Protein AF-A0A946BEQ6-F1 (afdb_monomer_lite)

Sequence (67 aa):
MGDKMLSEEIKNIAQSSLIDVIGFTDASEFSNYTLKQSKRRDPKLTLPQTKSIVIAGIYISGITIPE

Foldseek 3Di:
DVVVVVVVVVVVVCVVVQFPDKDKDFQQFQPPDPPVVDPVRHPCVVPVPGTMDIDTHHDDPPDDDDD

Secondary structure (DSSP, 8-state):
-HHHHHHHHHHHHHHHTT-SEEEEEE----TT-SSTT-GGG-GGGTSTT--EEEEEE---TT-----

Radius of gyration: 14.88 Å; chains: 1; bounding box: 39×23×37 Å

pLDDT: mean 88.6, std 10.61, range [53.41, 96.12]

Structure (mmCIF, N/CA/C/O backbone):
data_AF-A0A946BEQ6-F1
#
_entry.id   AF-A0A946BEQ6-F1
#
loop_
_atom_site.group_PDB
_atom_site.id
_atom_site.type_symbol
_atom_site.label_atom_id
_atom_site.label_alt_id
_atom_site.label_comp_id
_atom_site.label_asym_id
_atom_site.label_entity_id
_atom_site.label_seq_id
_atom_site.pdbx_PDB_ins_code
_atom_site.Cartn_x
_at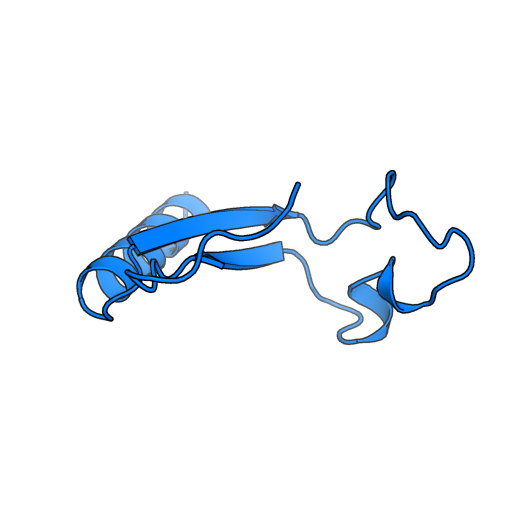om_site.Cartn_y
_atom_site.Cartn_z
_atom_site.occupancy
_atom_site.B_iso_or_equiv
_atom_site.auth_seq_id
_atom_site.auth_comp_id
_atom_site.auth_asym_id
_atom_site.auth_atom_id
_atom_site.pdbx_PDB_model_num
ATOM 1 N N . MET A 1 1 ? 16.070 0.089 11.161 1.00 53.41 1 MET A N 1
ATOM 2 C CA . MET A 1 1 ? 15.379 0.234 12.464 1.00 53.41 1 MET A CA 1
ATOM 3 C C . MET A 1 1 ? 14.225 1.238 12.376 1.00 53.41 1 MET A C 1
ATOM 5 O O . MET A 1 1 ? 13.147 0.888 12.831 1.00 53.41 1 MET A O 1
ATOM 9 N N . GLY A 1 2 ? 14.394 2.397 11.716 1.00 70.75 2 GLY A N 1
ATOM 10 C CA . GLY A 1 2 ? 13.329 3.405 11.532 1.00 70.75 2 GLY A CA 1
ATOM 11 C C . GLY A 1 2 ? 12.104 2.955 10.719 1.00 70.75 2 GLY A C 1
ATOM 12 O O . GLY A 1 2 ? 10.984 3.130 11.183 1.00 70.75 2 GLY A O 1
ATOM 13 N N . ASP A 1 3 ? 12.291 2.290 9.572 1.00 70.75 3 ASP A N 1
ATOM 14 C CA . ASP A 1 3 ? 11.163 1.895 8.700 1.00 70.75 3 ASP A CA 1
ATOM 15 C C . ASP A 1 3 ? 10.168 0.946 9.381 1.00 70.75 3 ASP A C 1
ATOM 17 O O . ASP A 1 3 ? 8.960 1.043 9.178 1.00 70.75 3 ASP A O 1
ATOM 21 N N . LYS A 1 4 ? 10.673 0.059 10.251 1.00 75.56 4 LYS A N 1
ATOM 22 C CA . LYS A 1 4 ? 9.830 -0.851 11.031 1.00 75.56 4 LYS A CA 1
ATOM 23 C C . LYS A 1 4 ? 8.945 -0.069 12.005 1.00 75.56 4 LYS A C 1
ATOM 25 O O . LYS A 1 4 ? 7.764 -0.371 12.105 1.00 75.56 4 LYS A O 1
ATOM 30 N N . MET A 1 5 ? 9.483 0.961 12.661 1.00 86.62 5 MET A N 1
ATOM 31 C CA . MET A 1 5 ? 8.709 1.807 13.579 1.00 86.62 5 MET A CA 1
ATOM 32 C C . MET A 1 5 ? 7.631 2.602 12.836 1.00 86.62 5 MET A C 1
ATOM 34 O O . MET A 1 5 ? 6.488 2.612 13.279 1.00 86.62 5 MET A O 1
ATOM 38 N N . LEU A 1 6 ? 7.959 3.165 11.668 1.00 92.50 6 LE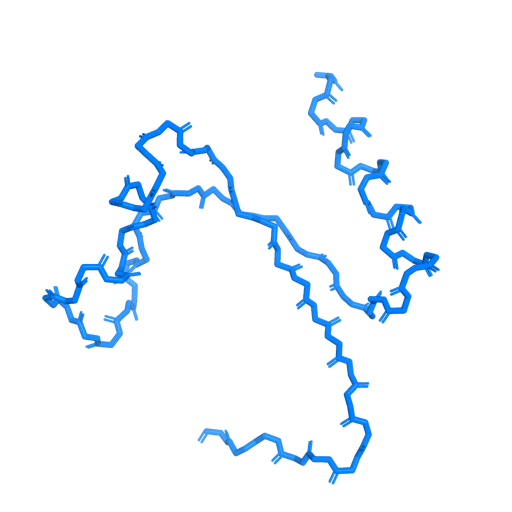U A N 1
ATOM 39 C CA . LEU A 1 6 ? 6.989 3.896 10.848 1.00 92.50 6 LEU A CA 1
ATOM 40 C C . LEU A 1 6 ? 5.859 2.985 10.345 1.00 92.50 6 LEU A C 1
ATOM 42 O O . LEU A 1 6 ? 4.693 3.367 10.379 1.00 92.50 6 LEU A O 1
ATOM 46 N N . SER A 1 7 ? 6.182 1.765 9.904 1.00 90.75 7 SER A N 1
ATOM 47 C CA . SER A 1 7 ? 5.161 0.817 9.442 1.00 90.75 7 SER A CA 1
ATOM 48 C C . SER A 1 7 ? 4.182 0.417 10.550 1.00 90.75 7 SER A C 1
ATOM 50 O O . SER A 1 7 ? 2.990 0.283 10.285 1.00 90.75 7 SER A O 1
ATOM 52 N N . GLU A 1 8 ? 4.660 0.270 11.788 1.00 92.81 8 GLU A N 1
ATOM 53 C CA . GLU A 1 8 ? 3.805 -0.032 12.940 1.00 92.81 8 GLU A CA 1
ATOM 54 C C . GLU A 1 8 ? 2.956 1.176 13.346 1.00 92.81 8 GLU A C 1
ATOM 56 O O . GLU A 1 8 ? 1.772 1.026 13.627 1.00 92.81 8 GLU A O 1
ATOM 61 N N . GLU A 1 9 ? 3.508 2.389 13.296 1.00 94.56 9 GLU A N 1
ATOM 62 C CA . GLU A 1 9 ? 2.741 3.610 13.553 1.00 94.56 9 GLU A CA 1
ATOM 63 C C . GLU A 1 9 ? 1.601 3.791 12.540 1.00 94.56 9 GLU A C 1
ATOM 65 O O . GLU A 1 9 ? 0.458 4.037 12.926 1.00 94.56 9 GLU A O 1
ATOM 70 N N . ILE A 1 10 ? 1.873 3.563 11.251 1.00 94.50 10 ILE A N 1
ATOM 71 C CA . ILE A 1 10 ? 0.850 3.610 10.199 1.00 94.50 10 ILE A CA 1
ATOM 72 C C . ILE A 1 10 ? -0.230 2.539 10.432 1.00 94.50 10 ILE A C 1
ATOM 74 O O . ILE A 1 10 ? -1.417 2.833 10.287 1.00 94.50 10 ILE A O 1
ATOM 78 N N . LYS A 1 11 ? 0.145 1.314 10.827 1.00 92.50 11 LYS A N 1
ATOM 79 C CA . LYS A 1 11 ? -0.823 0.257 11.181 1.00 92.50 11 LYS A CA 1
ATOM 80 C C . LYS A 1 11 ? -1.703 0.656 12.364 1.00 92.50 11 LYS A C 1
ATOM 82 O O . LYS A 1 11 ? -2.910 0.436 12.313 1.00 92.50 11 LYS A O 1
ATOM 87 N N . ASN A 1 12 ? -1.123 1.263 13.396 1.00 93.00 12 ASN A N 1
ATOM 88 C CA . ASN A 1 12 ? -1.866 1.717 14.572 1.00 93.00 12 ASN A CA 1
ATOM 89 C C . ASN A 1 12 ? -2.881 2.807 14.200 1.00 93.00 12 ASN A C 1
ATOM 91 O O . ASN A 1 12 ? -4.034 2.752 14.626 1.00 93.00 12 ASN A O 1
ATOM 95 N N . ILE A 1 13 ? -2.488 3.758 13.345 1.00 94.88 13 ILE A N 1
ATOM 96 C CA . ILE A 1 13 ? -3.408 4.772 12.811 1.00 94.88 13 ILE A CA 1
ATOM 97 C C . ILE A 1 13 ? -4.536 4.099 12.020 1.00 94.88 13 ILE A C 1
ATOM 99 O O . ILE A 1 13 ? -5.706 4.423 12.234 1.00 94.88 13 ILE A O 1
ATOM 103 N N . ALA A 1 14 ? -4.216 3.129 11.160 1.00 93.38 14 ALA A N 1
ATOM 104 C CA . ALA A 1 14 ? -5.199 2.419 10.343 1.00 93.38 14 ALA A CA 1
ATOM 105 C C . ALA A 1 14 ? -6.270 1.701 11.184 1.00 93.38 14 ALA A C 1
ATOM 107 O O . ALA A 1 14 ? -7.458 1.851 10.898 1.00 93.38 14 ALA A O 1
ATOM 108 N N . GLN A 1 15 ? -5.872 1.027 12.271 1.00 88.00 15 GLN A N 1
ATOM 109 C CA . GLN A 1 15 ? -6.801 0.380 13.211 1.00 88.00 15 GLN A CA 1
ATOM 110 C C . GLN A 1 15 ? -7.816 1.363 13.809 1.00 88.00 15 GLN A C 1
ATOM 112 O O . GLN A 1 15 ? -8.975 1.011 14.015 1.00 88.00 15 GLN A O 1
ATOM 117 N N . SER A 1 16 ? -7.400 2.606 14.060 1.00 92.19 16 SER A N 1
ATOM 118 C CA . SER A 1 16 ? -8.291 3.660 14.563 1.00 92.19 16 SER A CA 1
ATOM 119 C C . SER A 1 16 ? -9.117 4.363 13.474 1.00 92.19 16 SER A C 1
ATOM 121 O O . SER A 1 16 ? -10.046 5.098 13.796 1.00 92.19 16 SER A O 1
ATOM 123 N N . SER A 1 17 ? -8.807 4.132 12.193 1.00 90.88 17 SER A N 1
ATOM 124 C CA . SER A 1 17 ? -9.344 4.883 11.046 1.00 90.88 17 SER A CA 1
ATOM 125 C C . SER A 1 17 ? -10.344 4.091 10.190 1.00 90.88 17 SER A C 1
ATOM 127 O O . SER A 1 17 ? -10.550 4.440 9.030 1.00 90.88 17 SER A O 1
ATOM 129 N N . LEU A 1 18 ? -10.958 3.031 10.733 1.00 87.75 18 LEU A N 1
ATOM 130 C CA . LEU A 1 18 ? -11.882 2.132 10.010 1.00 87.75 18 LEU A CA 1
ATOM 131 C C . LEU A 1 18 ? -11.264 1.499 8.746 1.00 87.75 18 LEU A C 1
ATOM 133 O O . LEU A 1 18 ? -11.957 1.241 7.764 1.00 87.75 18 LEU A O 1
ATOM 137 N N . ILE A 1 19 ? -9.950 1.267 8.761 1.00 93.25 19 ILE A N 1
ATOM 138 C CA . ILE A 1 19 ? -9.249 0.511 7.722 1.00 93.25 19 ILE A CA 1
ATOM 139 C C . ILE A 1 19 ? -9.109 -0.926 8.223 1.00 93.25 19 ILE A C 1
ATOM 141 O O . ILE A 1 19 ? -8.398 -1.175 9.196 1.00 93.25 19 ILE A O 1
ATOM 145 N N . ASP A 1 20 ? -9.768 -1.869 7.554 1.00 89.94 20 ASP A N 1
ATOM 146 C CA . ASP A 1 20 ? -9.788 -3.279 7.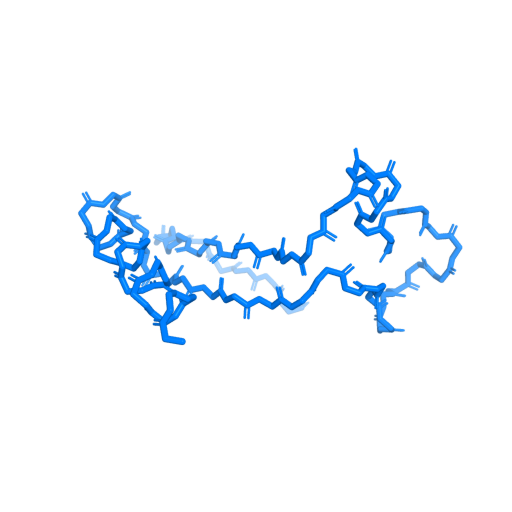960 1.00 89.94 20 ASP A CA 1
ATOM 147 C C . ASP A 1 20 ? -8.465 -3.990 7.670 1.00 89.94 20 ASP A C 1
ATOM 149 O O . ASP A 1 20 ? -8.017 -4.844 8.436 1.00 89.94 20 ASP A O 1
ATOM 153 N N . VAL A 1 21 ? -7.827 -3.642 6.549 1.00 92.19 21 VAL A N 1
ATOM 154 C CA . VAL A 1 21 ? -6.570 -4.254 6.111 1.00 92.19 21 VAL A CA 1
ATOM 155 C C . VAL A 1 21 ? -5.601 -3.178 5.658 1.00 92.19 21 VAL A C 1
ATOM 157 O O . VAL A 1 21 ? -5.955 -2.295 4.880 1.00 92.19 21 VAL A O 1
ATOM 160 N N . ILE A 1 22 ? -4.346 -3.291 6.085 1.00 95.31 22 ILE A N 1
ATOM 161 C CA . ILE A 1 22 ? -3.261 -2.454 5.583 1.00 95.31 22 ILE A CA 1
ATOM 162 C C . ILE A 1 22 ? -2.083 -3.302 5.115 1.00 95.31 22 ILE A C 1
ATOM 164 O O . ILE A 1 22 ? -1.674 -4.258 5.776 1.00 95.31 22 ILE A O 1
ATOM 168 N N . GLY A 1 23 ? -1.540 -2.944 3.958 1.00 94.38 23 GLY A N 1
ATOM 169 C CA . GLY A 1 23 ? -0.400 -3.598 3.333 1.00 94.38 23 GLY A CA 1
ATOM 170 C C . GLY A 1 23 ? 0.643 -2.588 2.874 1.00 94.38 23 GLY A C 1
ATOM 171 O O . GLY A 1 23 ? 0.349 -1.412 2.661 1.00 94.38 23 GLY A O 1
ATOM 172 N N . PHE A 1 24 ? 1.869 -3.067 2.701 1.00 94.81 24 PHE A N 1
ATOM 173 C CA . PHE A 1 24 ? 2.989 -2.271 2.214 1.00 94.81 24 PHE A CA 1
ATOM 174 C C . PHE A 1 24 ? 3.708 -3.060 1.128 1.00 94.81 24 PHE A C 1
ATOM 176 O O . PHE A 1 24 ? 3.939 -4.260 1.278 1.00 94.81 24 PHE A O 1
ATOM 183 N N . THR A 1 25 ? 4.076 -2.387 0.047 1.00 93.88 25 THR A N 1
ATOM 184 C CA . THR A 1 25 ? 4.892 -2.964 -1.023 1.00 93.88 25 THR A CA 1
ATOM 185 C C . THR A 1 25 ? 5.846 -1.911 -1.574 1.00 93.88 25 THR A C 1
ATOM 187 O O . THR A 1 25 ? 5.680 -0.714 -1.314 1.00 93.88 25 THR A O 1
ATOM 190 N N . ASP A 1 26 ? 6.885 -2.342 -2.277 1.00 94.31 26 ASP A N 1
ATOM 191 C CA . ASP A 1 26 ? 7.793 -1.429 -2.948 1.00 94.31 26 ASP A CA 1
ATOM 192 C C . ASP A 1 26 ? 7.114 -0.803 -4.174 1.00 94.31 26 ASP A C 1
ATOM 194 O O . ASP A 1 26 ? 6.189 -1.357 -4.762 1.00 94.31 26 ASP A O 1
ATOM 198 N N . ALA A 1 27 ? 7.563 0.385 -4.562 1.00 96.00 27 ALA A N 1
ATOM 199 C CA . ALA A 1 27 ? 7.003 1.085 -5.711 1.00 96.00 27 ALA A CA 1
ATOM 200 C C . ALA A 1 27 ? 7.686 0.720 -7.037 1.00 96.00 27 ALA A C 1
ATOM 202 O O . ALA A 1 27 ? 7.930 1.589 -7.883 1.00 96.00 27 ALA A O 1
ATOM 203 N N . SER A 1 28 ? 8.059 -0.549 -7.201 1.00 95.50 28 SER A N 1
ATOM 204 C CA . SER A 1 28 ? 8.443 -1.072 -8.506 1.00 95.50 28 SER A CA 1
ATOM 205 C C . SER A 1 28 ? 7.248 -1.131 -9.453 1.00 95.50 28 SER A C 1
ATOM 207 O O . SER A 1 28 ? 6.085 -0.959 -9.086 1.00 95.50 28 SER A O 1
ATOM 209 N N . GLU A 1 29 ? 7.571 -1.324 -10.724 1.00 95.38 29 GLU A N 1
ATOM 210 C CA . GLU A 1 29 ? 6.590 -1.504 -11.777 1.00 95.38 29 GLU A CA 1
ATOM 211 C C . GLU A 1 29 ? 5.786 -2.801 -11.563 1.00 95.38 29 GLU A C 1
ATOM 213 O O . GLU A 1 29 ? 6.351 -3.859 -11.279 1.00 95.38 29 GLU A O 1
ATOM 218 N N . PHE A 1 30 ? 4.462 -2.749 -11.742 1.00 93.88 30 PHE A N 1
ATOM 219 C CA . PHE A 1 30 ? 3.594 -3.918 -11.567 1.00 93.88 30 PHE A CA 1
ATOM 220 C C . PHE A 1 30 ? 3.806 -4.946 -12.693 1.00 93.88 30 PHE A C 1
ATOM 222 O O . PHE A 1 30 ? 3.178 -4.874 -13.750 1.00 93.88 30 PHE A O 1
ATOM 229 N N . SER A 1 31 ? 4.663 -5.942 -12.473 1.00 90.00 31 SER A N 1
ATOM 230 C CA . SER A 1 31 ? 5.072 -6.932 -13.487 1.00 90.00 31 SER A CA 1
ATOM 231 C C . SER A 1 31 ? 3.912 -7.682 -14.163 1.00 90.00 31 SER A C 1
ATOM 233 O O . SER A 1 31 ? 3.956 -7.924 -15.370 1.00 90.00 31 SER A O 1
ATOM 235 N N . ASN A 1 32 ? 2.845 -7.980 -13.416 1.00 90.38 32 ASN A N 1
ATOM 236 C CA . ASN A 1 32 ? 1.683 -8.745 -13.888 1.00 90.38 32 ASN A CA 1
ATOM 237 C C . ASN A 1 32 ? 0.481 -7.872 -14.291 1.00 90.38 32 ASN A C 1
ATOM 239 O O . ASN A 1 32 ? -0.653 -8.343 -14.319 1.00 90.38 32 ASN A O 1
ATOM 243 N N . TYR A 1 33 ? 0.697 -6.592 -14.600 1.00 93.25 33 TYR A N 1
ATOM 244 C CA . TYR A 1 33 ? -0.394 -5.701 -14.994 1.00 93.25 33 TYR A CA 1
ATOM 245 C C . TYR A 1 33 ? -0.978 -6.083 -16.362 1.00 93.25 33 TYR A C 1
ATOM 247 O O . TYR A 1 33 ? -0.258 -6.132 -17.363 1.00 93.25 33 TYR A O 1
ATOM 255 N N . THR A 1 34 ? -2.297 -6.296 -16.417 1.00 93.31 34 THR A N 1
ATOM 256 C CA . THR A 1 34 ? -3.025 -6.794 -17.600 1.00 93.31 34 THR A CA 1
ATOM 257 C C . THR A 1 34 ? -2.747 -5.973 -18.862 1.00 93.31 34 THR A C 1
ATOM 259 O O . THR A 1 34 ? -2.560 -6.520 -19.948 1.00 93.31 34 THR A O 1
ATOM 262 N N . LEU A 1 35 ? -2.660 -4.645 -18.731 1.00 93.38 35 LEU A N 1
ATOM 263 C CA . LEU A 1 35 ? -2.398 -3.730 -19.843 1.00 93.38 35 LEU A CA 1
ATOM 264 C C . LEU A 1 35 ? -0.908 -3.379 -19.922 1.00 93.38 35 LEU A C 1
ATOM 266 O O . LEU A 1 35 ? -0.473 -2.352 -19.401 1.00 93.38 35 LEU A O 1
ATOM 270 N N . LYS A 1 36 ? -0.121 -4.206 -20.620 1.00 90.31 36 LYS A N 1
ATOM 271 C CA . LYS A 1 36 ? 1.353 -4.104 -20.679 1.00 90.31 36 LYS A CA 1
ATOM 272 C C . LYS A 1 36 ? 1.927 -2.793 -21.247 1.00 90.31 36 LYS A C 1
ATOM 274 O O . LYS A 1 36 ? 3.129 -2.582 -21.156 1.00 90.31 36 LYS A O 1
ATOM 279 N N . GLN A 1 37 ? 1.125 -1.935 -21.864 1.00 91.94 37 GLN A N 1
ATOM 280 C CA . GLN A 1 37 ? 1.580 -0.626 -22.360 1.00 91.94 37 GLN A CA 1
ATOM 281 C C . GLN A 1 37 ? 1.034 0.542 -21.529 1.00 91.94 37 GLN A C 1
ATOM 283 O O . GLN A 1 37 ? 1.305 1.705 -21.820 1.00 91.94 37 GLN A O 1
ATOM 288 N N . SER A 1 38 ? 0.242 0.253 -20.495 1.00 94.19 38 SER A N 1
ATOM 289 C CA . SER A 1 38 ? -0.357 1.285 -19.662 1.00 94.19 38 SER A CA 1
ATOM 290 C C . SER A 1 38 ? 0.689 1.937 -18.767 1.00 94.19 38 SER A C 1
ATOM 292 O O . SER A 1 38 ? 1.350 1.266 -17.977 1.00 94.19 38 SER A O 1
ATOM 294 N N . LYS A 1 39 ? 0.741 3.271 -18.799 1.00 93.06 39 LYS A N 1
ATOM 295 C CA . LYS A 1 39 ? 1.537 4.077 -17.860 1.00 93.06 39 LYS A CA 1
ATOM 296 C C . LYS A 1 39 ? 1.148 3.840 -16.395 1.00 93.06 39 LYS A C 1
ATOM 298 O O . LYS A 1 39 ? 1.960 4.058 -15.512 1.00 93.06 39 LYS A O 1
ATOM 303 N N . ARG A 1 40 ? -0.069 3.346 -16.127 1.00 92.31 40 ARG A N 1
ATOM 304 C CA . ARG A 1 40 ? -0.534 3.016 -14.764 1.00 92.31 40 ARG A CA 1
ATOM 305 C C . ARG A 1 40 ? 0.256 1.883 -14.109 1.00 92.31 40 ARG A C 1
ATOM 307 O O . ARG A 1 40 ? 0.135 1.693 -12.906 1.00 92.31 40 ARG A O 1
ATOM 314 N N . ARG A 1 41 ? 1.020 1.122 -14.896 1.00 95.25 41 ARG A N 1
ATOM 315 C CA . ARG A 1 41 ? 1.869 0.045 -14.396 1.00 95.25 41 ARG A CA 1
ATO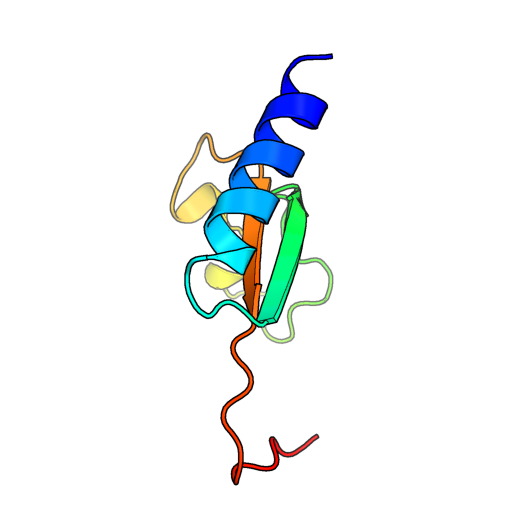M 316 C C . ARG A 1 41 ? 3.071 0.559 -13.603 1.00 95.25 41 ARG A C 1
ATOM 318 O O . ARG A 1 41 ? 3.570 -0.177 -12.761 1.00 95.25 41 ARG A O 1
ATOM 325 N N . ASP A 1 42 ? 3.523 1.783 -13.875 1.00 95.44 42 ASP A N 1
ATOM 326 C CA . ASP A 1 42 ? 4.700 2.374 -13.241 1.00 95.44 42 ASP A CA 1
ATOM 327 C C . ASP A 1 42 ? 4.291 3.492 -12.259 1.00 95.44 42 ASP A C 1
ATOM 329 O O . ASP A 1 42 ? 3.979 4.612 -12.684 1.00 95.44 42 ASP A O 1
ATOM 333 N N . PRO A 1 43 ? 4.307 3.223 -10.939 1.00 95.50 43 PRO A N 1
ATOM 334 C CA . PRO A 1 43 ? 3.998 4.217 -9.912 1.00 95.50 43 PRO A CA 1
ATOM 335 C C . PRO A 1 43 ? 4.884 5.469 -9.978 1.00 95.50 43 PRO A C 1
ATOM 337 O O . PRO A 1 43 ? 4.445 6.562 -9.603 1.00 95.50 43 PRO A O 1
ATOM 340 N N . LYS A 1 44 ? 6.121 5.342 -10.475 1.00 96.12 44 LYS A N 1
ATOM 341 C CA . LYS A 1 44 ? 7.088 6.446 -10.521 1.00 96.12 44 LYS A CA 1
ATOM 342 C C . LYS A 1 44 ? 6.718 7.500 -11.557 1.00 96.12 44 LYS A C 1
ATOM 344 O O . LYS A 1 44 ? 7.147 8.642 -11.435 1.00 96.12 44 LYS A O 1
ATOM 349 N N . LEU A 1 45 ? 5.866 7.175 -12.528 1.00 95.31 45 LEU A N 1
ATOM 350 C CA . LEU A 1 45 ? 5.341 8.176 -13.459 1.00 95.31 45 LEU A CA 1
ATOM 351 C C . LEU A 1 45 ? 4.414 9.188 -12.772 1.00 95.31 45 LEU A C 1
ATOM 353 O O . LEU A 1 45 ? 4.312 10.321 -13.236 1.00 95.31 45 LEU A O 1
ATOM 357 N N . THR A 1 46 ? 3.767 8.801 -11.670 1.00 94.00 46 THR A N 1
ATOM 358 C CA . THR A 1 46 ? 2.939 9.706 -10.859 1.00 94.00 46 THR A CA 1
ATOM 359 C C . THR A 1 46 ? 3.783 10.456 -9.832 1.00 94.00 46 THR A C 1
ATOM 361 O O . THR A 1 46 ? 3.597 11.655 -9.637 1.00 94.00 46 THR A O 1
ATOM 364 N N . LEU A 1 47 ? 4.722 9.763 -9.179 1.00 94.94 47 LEU A N 1
ATOM 365 C CA . LEU A 1 47 ? 5.626 10.351 -8.192 1.00 94.94 47 LEU A CA 1
ATOM 366 C C . LEU A 1 47 ? 7.056 9.814 -8.410 1.00 94.94 47 LEU A C 1
ATOM 368 O O . LEU A 1 47 ? 7.375 8.725 -7.935 1.00 94.94 47 LEU A O 1
ATOM 372 N N . PRO A 1 48 ? 7.942 10.565 -9.096 1.00 93.56 48 PRO A N 1
ATOM 373 C CA . PRO A 1 48 ? 9.242 10.060 -9.567 1.00 93.56 48 PRO A CA 1
ATOM 374 C C . PRO A 1 48 ? 10.163 9.474 -8.497 1.00 93.56 48 PRO A C 1
ATOM 376 O O . PRO A 1 48 ? 10.951 8.577 -8.781 1.00 93.56 48 PRO A O 1
ATOM 379 N N . GLN A 1 49 ? 10.056 9.969 -7.264 1.00 95.25 49 GLN A N 1
ATOM 380 C CA . GLN A 1 49 ? 10.890 9.548 -6.135 1.00 95.25 49 GLN A CA 1
ATOM 381 C C . GLN A 1 49 ? 10.163 8.605 -5.169 1.00 95.25 49 GLN A C 1
ATOM 383 O O . GLN A 1 49 ? 10.613 8.408 -4.038 1.00 95.25 49 GLN A O 1
ATOM 388 N N . THR A 1 50 ? 9.022 8.046 -5.577 1.00 94.94 50 THR A N 1
ATOM 389 C CA . THR A 1 50 ? 8.249 7.164 -4.707 1.00 94.94 50 THR A CA 1
ATOM 390 C C . THR A 1 50 ? 8.996 5.852 -4.465 1.00 94.94 50 THR A C 1
ATOM 392 O O . THR A 1 50 ? 9.593 5.271 -5.375 1.00 94.94 50 THR A O 1
ATOM 395 N N . LYS A 1 51 ? 8.992 5.406 -3.206 1.00 94.69 51 LYS A N 1
ATOM 396 C CA . LYS A 1 51 ? 9.737 4.220 -2.748 1.00 94.69 51 LYS A CA 1
ATOM 397 C C . LYS A 1 51 ? 8.825 3.057 -2.383 1.00 94.69 51 LYS A C 1
ATOM 399 O O . LYS A 1 51 ? 9.210 1.905 -2.554 1.00 94.69 51 LYS A O 1
ATOM 404 N N . SER A 1 52 ? 7.632 3.361 -1.893 1.00 95.12 52 SER A N 1
ATOM 405 C CA . SER A 1 52 ? 6.674 2.379 -1.405 1.00 95.12 52 SER A CA 1
ATOM 406 C C . SER A 1 52 ? 5.248 2.788 -1.743 1.00 95.12 52 SER A C 1
ATOM 408 O O . SER A 1 52 ? 4.960 3.950 -2.043 1.00 95.12 52 SER A O 1
ATOM 410 N N . ILE A 1 53 ? 4.360 1.805 -1.687 1.00 95.25 53 ILE A N 1
ATOM 411 C CA . ILE A 1 53 ? 2.917 1.961 -1.804 1.00 95.25 53 ILE A CA 1
ATOM 412 C C . ILE A 1 53 ? 2.300 1.430 -0.513 1.00 95.25 53 ILE A C 1
ATOM 414 O O . ILE A 1 53 ? 2.646 0.338 -0.055 1.00 95.25 53 ILE A O 1
ATOM 418 N N . VAL A 1 54 ? 1.384 2.208 0.062 1.00 95.19 54 VAL A N 1
ATOM 419 C CA . VAL A 1 54 ? 0.535 1.781 1.178 1.00 95.19 54 VAL A CA 1
ATOM 420 C C . VAL A 1 54 ? -0.820 1.386 0.605 1.00 95.19 54 VAL A C 1
ATOM 422 O O . VAL A 1 54 ? -1.447 2.167 -0.108 1.00 95.19 54 VAL A O 1
ATOM 425 N N . ILE A 1 55 ? -1.253 0.165 0.893 1.00 94.88 55 ILE A N 1
ATOM 426 C CA . ILE A 1 55 ? -2.511 -0.405 0.410 1.00 94.88 55 ILE A CA 1
ATOM 427 C C . ILE A 1 55 ? -3.484 -0.409 1.584 1.00 94.88 55 ILE A C 1
ATOM 429 O O . ILE A 1 55 ? -3.173 -1.004 2.612 1.00 94.88 55 ILE A O 1
ATOM 433 N N . ALA A 1 56 ? -4.642 0.230 1.431 1.00 94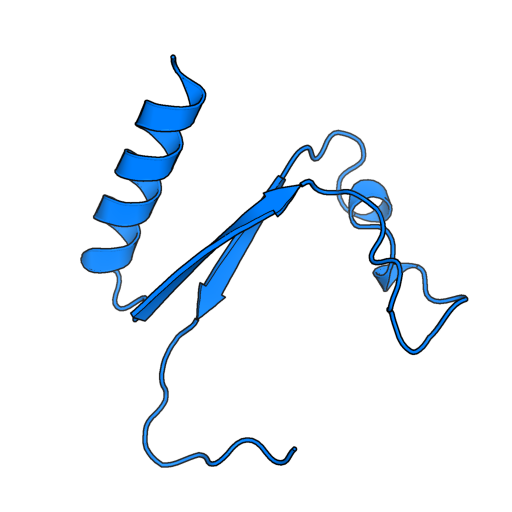.38 56 ALA A N 1
ATOM 434 C CA . ALA A 1 56 ? -5.711 0.232 2.426 1.00 94.38 56 ALA A CA 1
ATOM 435 C C . ALA A 1 56 ? -6.931 -0.514 1.873 1.00 94.38 56 ALA A C 1
ATOM 437 O O . ALA A 1 56 ? -7.463 -0.156 0.822 1.00 94.38 56 ALA A O 1
A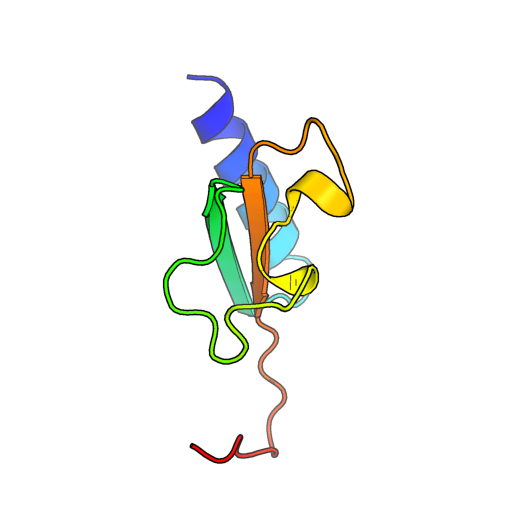TOM 438 N N . GLY A 1 57 ? -7.347 -1.564 2.573 1.00 92.69 57 GLY A N 1
ATOM 439 C CA . GLY A 1 57 ? -8.561 -2.321 2.306 1.00 92.69 57 GLY A CA 1
ATOM 440 C C . GLY A 1 57 ? -9.647 -1.931 3.298 1.00 92.69 57 GLY A C 1
ATOM 441 O O . GLY A 1 57 ? -9.407 -1.929 4.504 1.00 92.69 57 GLY A O 1
ATOM 442 N N . ILE A 1 58 ? -10.829 -1.616 2.773 1.00 91.00 58 ILE A N 1
ATOM 443 C CA . ILE A 1 58 ? -12.031 -1.333 3.557 1.00 91.00 58 ILE A CA 1
ATOM 444 C C . ILE A 1 58 ? -13.071 -2.377 3.163 1.00 91.00 58 ILE A C 1
ATOM 446 O O . ILE A 1 58 ? -13.430 -2.497 1.988 1.00 91.00 58 ILE A O 1
ATOM 450 N N . TYR A 1 59 ? -13.532 -3.151 4.134 1.00 86.19 59 TYR A N 1
ATOM 451 C CA . TYR A 1 59 ? -14.597 -4.117 3.964 1.00 86.19 59 TYR A CA 1
ATOM 452 C C . TYR A 1 59 ? -15.942 -3.391 3.957 1.00 86.19 59 TYR A C 1
ATOM 454 O O . TYR A 1 59 ? -16.424 -2.888 4.971 1.00 86.19 59 TYR A O 1
ATOM 462 N N . ILE A 1 60 ? -16.573 -3.357 2.787 1.00 83.00 60 ILE A N 1
ATOM 463 C CA . ILE A 1 60 ? -17.916 -2.808 2.611 1.00 83.00 60 ILE A CA 1
ATOM 464 C C . ILE A 1 60 ? -18.883 -3.989 2.537 1.00 83.00 60 ILE A C 1
ATOM 466 O O . ILE A 1 60 ? -18.995 -4.658 1.510 1.00 83.00 60 ILE A O 1
ATOM 470 N N . SER A 1 61 ? -19.563 -4.270 3.650 1.00 77.75 61 SER A N 1
ATOM 471 C CA . SER A 1 61 ? -20.556 -5.348 3.723 1.00 77.75 61 SER A CA 1
ATOM 472 C C . SER A 1 61 ? -21.664 -5.162 2.674 1.00 77.75 61 SER A C 1
ATOM 474 O O . SER A 1 61 ? -22.135 -4.047 2.455 1.00 77.75 61 SER A O 1
ATOM 476 N N . GLY A 1 62 ? -22.102 -6.258 2.045 1.00 68.75 62 GLY A N 1
ATOM 477 C CA . GLY A 1 62 ? -23.209 -6.266 1.077 1.00 68.75 62 GLY A CA 1
ATOM 478 C C . GLY A 1 62 ? -22.810 -6.149 -0.398 1.00 68.75 62 GLY A C 1
ATOM 479 O O . GLY A 1 62 ? -23.689 -6.206 -1.255 1.00 68.75 62 GLY A O 1
ATOM 480 N N . ILE A 1 63 ? -21.515 -6.035 -0.715 1.00 65.06 63 ILE A N 1
ATOM 481 C CA . ILE A 1 63 ? -21.011 -6.047 -2.095 1.00 65.06 63 ILE A CA 1
ATOM 482 C C . ILE A 1 63 ? -20.068 -7.239 -2.269 1.00 65.06 63 ILE A C 1
ATOM 484 O O . ILE A 1 63 ? -18.968 -7.265 -1.723 1.00 65.06 63 ILE A O 1
ATOM 488 N N . THR A 1 64 ? -20.490 -8.236 -3.043 1.00 63.66 64 THR A N 1
ATOM 489 C CA . THR A 1 64 ? -19.600 -9.303 -3.513 1.00 63.66 64 THR A CA 1
ATOM 490 C C . THR A 1 64 ? -18.829 -8.765 -4.716 1.00 63.66 64 THR A C 1
ATOM 492 O O . THR A 1 64 ? -19.439 -8.447 -5.736 1.00 63.66 64 THR A O 1
ATOM 495 N N . ILE A 1 65 ? -17.507 -8.609 -4.600 1.00 60.94 65 ILE A N 1
ATOM 496 C CA . ILE A 1 65 ? -16.668 -8.255 -5.752 1.00 60.94 65 ILE A CA 1
ATOM 497 C C . ILE A 1 65 ? -16.625 -9.484 -6.679 1.00 60.94 65 ILE A C 1
ATOM 499 O O . ILE A 1 65 ? -16.273 -10.560 -6.194 1.00 60.94 65 ILE A O 1
ATOM 503 N N . PRO A 1 66 ? -17.013 -9.369 -7.964 1.00 64.12 66 PRO A N 1
ATOM 504 C CA . PRO A 1 66 ? -16.886 -10.470 -8.917 1.00 64.12 66 PRO A CA 1
ATOM 505 C C . PRO A 1 66 ? -15.412 -10.840 -9.125 1.00 64.12 66 PRO A C 1
ATOM 507 O O . PRO A 1 66 ? -14.572 -9.938 -9.169 1.00 64.12 66 PRO A O 1
ATOM 510 N N . GLU A 1 67 ? -15.124 -12.141 -9.244 1.00 57.59 67 GLU A N 1
ATOM 511 C CA . GLU A 1 67 ? -13.792 -12.663 -9.606 1.00 57.59 67 GLU A CA 1
ATOM 512 C C . GLU A 1 67 ? -13.295 -12.151 -10.967 1.00 57.59 67 GLU A C 1
ATOM 514 O O . GLU A 1 67 ? -14.124 -12.000 -11.898 1.00 57.59 67 GLU A O 1
#